Protein AF-A0A7S3C393-F1 (afdb_monomer_lite)

Secondary structure (DSSP, 8-state):
----HHHHHHHHHHHHHHHHHHHHHTTS-HHHHHHHHHHHHHHHHHT-HHHHHHHHHHSPPPS-S----HHHHHHHHH-HHHHHHHHHHHHHHHHHHHHHHT-GGGGGGHHHHHHHHHHHHHHHHHHHS-HHHHHHHHS-THHHHS----TTS--

Radius of gyration: 22.16 Å; chains: 1; bounding box: 43×41×66 Å

Foldseek 3Di:
DDDPPPVVVVVVVVVVVCVVVVVVCVVDDVVVVVVVVVVVVVVVLVPDPLNLLVVPLVDPDDPDPPPPDLNVVLCVPVNNVVSCVVSVVVVVLVVVLVVLVVDPVSVVCNVVSVVVVVVCCVPVVVVSDPPVSVVSSPDDPVVVPPDCPDPVVVD

Sequence (155 aa):
VIETRLSGFLVHAAVLGTLSFVSRLRAVPIAVVHGVFLYLGQKVMSGNQFLQRLRALAVPLPTNLDTETESERSILVLGRKPVAMFTGLQLACLCTLWALKLQPALGMIFPAAIGILMFIRAQLLPRLFSRRELSVIDTPIWSIRAPTVSKRDIV

Organism: NCBI:txid156174

pLDDT: mean 75.33, std 15.08, range [45.41, 96.0]

InterPro domains:
  IPR003020 Bicarbonate transporter, eukaryotic [PTHR11453] (1-140)
  IPR011531 Bicarbonate transporter-like, transmembrane domain [PF00955] (1-139)

Structure (mmCIF, N/CA/C/O backbone):
data_AF-A0A7S3C393-F1
#
_entry.id   AF-A0A7S3C393-F1
#
loop_
_atom_site.group_PDB
_atom_site.id
_atom_site.type_symbol
_atom_site.label_atom_id
_atom_site.label_alt_id
_atom_site.label_comp_id
_atom_site.label_asym_id
_atom_site.label_entity_id
_atom_site.label_seq_id
_atom_site.pdbx_PDB_ins_code
_atom_site.Cartn_x
_atom_site.Cartn_y
_atom_site.Cartn_z
_atom_site.occupancy
_atom_site.B_iso_or_equiv
_atom_site.auth_seq_id
_atom_site.auth_comp_id
_atom_site.auth_asym_id
_atom_site.auth_atom_id
_atom_site.pdbx_PDB_model_num
ATOM 1 N N . VAL A 1 1 ? 18.159 -0.582 10.800 1.00 67.75 1 VAL A N 1
ATOM 2 C CA . VAL A 1 1 ? 18.242 0.196 9.543 1.00 67.75 1 VAL A CA 1
ATOM 3 C C . VAL A 1 1 ? 19.679 0.643 9.400 1.00 67.75 1 VAL A C 1
ATOM 5 O O . VAL A 1 1 ? 20.188 1.241 10.335 1.00 67.75 1 VAL A O 1
ATOM 8 N N . ILE A 1 2 ? 20.343 0.269 8.310 1.00 82.31 2 ILE A N 1
ATOM 9 C CA . ILE A 1 2 ? 21.677 0.784 7.979 1.00 82.31 2 ILE A CA 1
ATOM 10 C C . ILE A 1 2 ? 21.502 2.102 7.217 1.00 82.31 2 ILE A C 1
ATOM 12 O O . ILE A 1 2 ? 20.602 2.206 6.385 1.00 82.31 2 ILE A O 1
ATOM 16 N N . GLU A 1 3 ? 22.303 3.126 7.506 1.00 81.56 3 GLU A N 1
ATOM 17 C CA . GLU A 1 3 ? 22.249 4.380 6.748 1.00 81.56 3 GLU A CA 1
ATOM 18 C C . GLU A 1 3 ? 22.870 4.178 5.360 1.00 81.56 3 GLU A C 1
ATOM 20 O O . GLU A 1 3 ? 24.078 4.021 5.208 1.00 81.56 3 GLU A O 1
ATOM 25 N N . THR A 1 4 ? 22.042 4.186 4.316 1.00 82.88 4 THR A N 1
ATOM 26 C CA . THR A 1 4 ? 22.466 3.872 2.944 1.00 82.88 4 THR A CA 1
ATOM 27 C C . THR A 1 4 ? 22.530 5.114 2.059 1.00 82.88 4 THR A C 1
ATOM 29 O O . THR A 1 4 ? 21.852 5.191 1.034 1.00 82.88 4 THR A O 1
ATOM 32 N N . ARG A 1 5 ? 23.363 6.096 2.431 1.00 87.31 5 ARG A N 1
ATOM 33 C CA . ARG A 1 5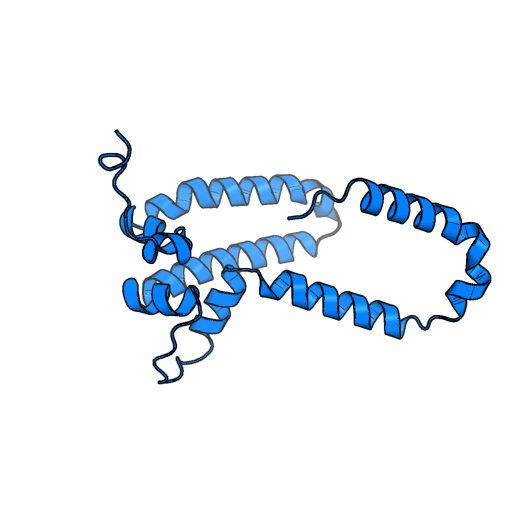 ? 23.552 7.336 1.644 1.00 87.31 5 ARG A CA 1
ATOM 34 C C . ARG A 1 5 ? 24.113 7.056 0.245 1.00 87.31 5 ARG A C 1
ATOM 36 O O . ARG A 1 5 ? 23.661 7.637 -0.736 1.00 87.31 5 ARG A O 1
ATOM 43 N N . LEU A 1 6 ? 25.050 6.112 0.152 1.00 91.12 6 LEU A N 1
ATOM 44 C CA . LEU A 1 6 ? 25.696 5.741 -1.109 1.00 91.12 6 LEU A CA 1
ATOM 45 C C . LEU A 1 6 ? 24.768 4.952 -2.047 1.00 91.12 6 LEU A C 1
ATOM 47 O O . LEU A 1 6 ? 24.840 5.118 -3.260 1.00 91.12 6 LEU A O 1
ATOM 51 N N . SER A 1 7 ? 23.871 4.128 -1.499 1.00 91.56 7 SER A N 1
ATOM 52 C CA . SER A 1 7 ? 22.964 3.291 -2.299 1.00 91.56 7 SER A CA 1
ATOM 53 C C . SER A 1 7 ? 22.043 4.138 -3.182 1.00 91.56 7 SER A C 1
ATOM 55 O O . SER A 1 7 ? 21.960 3.901 -4.385 1.00 91.56 7 SER A O 1
ATOM 57 N N . GLY A 1 8 ? 21.434 5.192 -2.622 1.00 90.25 8 GLY A N 1
ATOM 58 C CA . GLY A 1 8 ? 20.588 6.109 -3.392 1.00 90.25 8 GLY A CA 1
ATOM 59 C C . GLY A 1 8 ? 21.352 6.814 -4.517 1.00 90.25 8 GLY A C 1
ATOM 60 O O . GLY A 1 8 ? 20.878 6.856 -5.651 1.00 90.25 8 GLY A O 1
ATOM 61 N N . PHE A 1 9 ? 22.568 7.298 -4.234 1.00 93.50 9 PHE A N 1
ATOM 62 C CA . PHE A 1 9 ? 23.421 7.934 -5.244 1.00 93.50 9 PHE A CA 1
ATOM 63 C C . PHE A 1 9 ? 23.763 6.977 -6.396 1.00 93.50 9 PHE A C 1
ATOM 65 O O . PHE A 1 9 ? 23.611 7.338 -7.562 1.00 93.50 9 PHE A O 1
ATOM 72 N N . LEU A 1 10 ? 24.161 5.740 -6.081 1.00 94.19 10 LEU A N 1
ATOM 73 C CA . LEU A 1 10 ? 24.500 4.729 -7.085 1.00 94.19 10 LEU A CA 1
ATOM 74 C C . LEU A 1 10 ? 23.298 4.330 -7.947 1.00 94.19 10 LEU A C 1
ATOM 76 O O . LEU A 1 10 ? 23.457 4.159 -9.152 1.00 94.19 10 LEU A O 1
ATOM 80 N N . VAL A 1 11 ? 22.098 4.225 -7.366 1.00 94.12 11 VAL A N 1
ATOM 81 C CA . VAL A 1 11 ? 20.872 3.941 -8.130 1.00 94.12 11 VAL A CA 1
ATOM 82 C C . VAL A 1 11 ? 20.594 5.060 -9.134 1.00 94.12 11 VAL A C 1
ATOM 84 O O . VAL A 1 11 ? 20.379 4.775 -10.310 1.00 94.12 11 VAL A O 1
ATOM 87 N N . HIS A 1 12 ? 20.653 6.327 -8.717 1.00 93.81 12 HIS A N 1
ATOM 88 C CA . HIS A 1 12 ? 20.437 7.452 -9.632 1.00 93.81 12 HIS A CA 1
ATOM 89 C C . HIS A 1 12 ? 21.516 7.542 -10.722 1.00 93.81 12 HIS A C 1
ATOM 91 O O . HIS A 1 12 ? 21.187 7.763 -11.888 1.00 93.81 12 HIS A O 1
ATOM 97 N N . ALA A 1 13 ? 22.783 7.300 -10.378 1.00 93.75 13 ALA A N 1
ATOM 98 C CA . ALA A 1 13 ? 23.870 7.237 -11.352 1.00 93.75 13 ALA A CA 1
ATOM 99 C C . ALA A 1 13 ? 23.679 6.089 -12.363 1.00 93.75 13 ALA A C 1
ATOM 101 O O . ALA A 1 13 ? 23.868 6.286 -13.562 1.00 93.75 13 ALA A O 1
ATOM 102 N N . ALA A 1 14 ? 23.243 4.908 -11.911 1.00 92.00 14 ALA A N 1
ATOM 103 C CA . ALA A 1 14 ? 22.946 3.770 -12.782 1.00 92.00 14 ALA A CA 1
ATOM 104 C C . ALA A 1 14 ? 21.745 4.040 -13.708 1.00 92.00 14 ALA A C 1
ATOM 106 O O . ALA A 1 14 ? 21.780 3.677 -14.886 1.00 92.00 14 ALA A O 1
ATOM 107 N N . VAL A 1 15 ? 20.711 4.733 -13.216 1.00 93.69 15 VAL A N 1
ATOM 108 C CA . VAL A 1 15 ? 19.578 5.183 -14.042 1.00 93.69 15 VAL A CA 1
ATOM 109 C C . VAL A 1 15 ? 20.056 6.131 -15.149 1.00 93.69 15 VAL A C 1
ATOM 111 O O . VAL A 1 15 ? 19.696 5.927 -16.305 1.00 93.69 15 VAL A O 1
ATOM 114 N N . LEU A 1 16 ? 20.934 7.098 -14.850 1.00 92.56 16 LEU A N 1
ATOM 115 C CA . LEU A 1 16 ? 21.537 7.969 -15.874 1.00 92.56 16 LEU A CA 1
ATOM 116 C C . LEU A 1 16 ? 22.396 7.179 -16.876 1.00 92.56 16 LEU A C 1
ATOM 118 O O . LEU A 1 16 ? 22.293 7.380 -18.086 1.00 92.56 16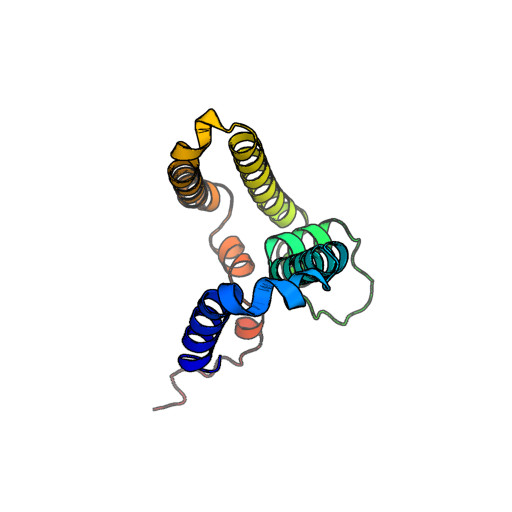 LEU A O 1
ATOM 122 N N . GLY A 1 17 ? 23.197 6.228 -16.388 1.00 91.12 17 GLY A N 1
ATOM 123 C CA . GLY A 1 17 ? 24.035 5.356 -17.216 1.00 91.12 17 GLY A CA 1
ATOM 124 C C . GLY A 1 17 ? 23.256 4.386 -18.114 1.00 91.12 17 GLY A C 1
ATOM 125 O O . GLY A 1 17 ? 23.826 3.819 -19.049 1.00 91.12 17 GLY A O 1
ATOM 126 N N . THR A 1 18 ? 21.951 4.214 -17.881 1.00 92.25 18 THR A N 1
ATOM 127 C CA . THR A 1 18 ? 21.096 3.299 -18.654 1.00 92.25 18 THR A CA 1
ATOM 128 C C . THR A 1 18 ? 20.999 3.703 -20.130 1.00 92.25 18 THR A C 1
ATOM 130 O O . THR A 1 18 ? 20.905 2.829 -20.994 1.00 92.25 18 THR A O 1
ATOM 133 N N . LEU A 1 19 ? 21.115 5.001 -20.442 1.00 89.00 19 LEU A N 1
ATOM 134 C CA . LEU A 1 19 ? 21.098 5.520 -21.816 1.00 89.00 19 LEU A CA 1
ATOM 135 C C . LEU A 1 19 ? 22.205 4.901 -22.687 1.00 89.00 19 LEU A C 1
ATOM 137 O O . LEU A 1 19 ? 21.949 4.507 -23.822 1.00 89.00 19 LEU A O 1
ATOM 141 N N . SER A 1 20 ? 23.409 4.728 -22.135 1.00 90.00 20 SER A N 1
ATOM 142 C CA . SER A 1 20 ? 24.554 4.139 -22.845 1.00 90.00 20 SER A CA 1
ATOM 143 C C . SER A 1 20 ? 24.484 2.609 -22.953 1.00 90.00 20 SER A C 1
ATOM 145 O O . SER A 1 20 ? 25.172 2.011 -23.776 1.00 90.00 20 SER A O 1
ATOM 147 N N . PHE A 1 21 ? 23.667 1.954 -22.122 1.00 89.25 21 PHE A N 1
ATOM 148 C CA . PHE A 1 21 ? 23.577 0.491 -22.012 1.00 89.25 21 PHE A CA 1
ATOM 149 C C . PHE A 1 21 ? 22.284 -0.102 -22.599 1.00 89.25 21 PHE A C 1
ATOM 151 O O . PHE A 1 21 ? 22.081 -1.319 -22.541 1.00 89.25 21 PHE A O 1
ATOM 158 N N . VAL A 1 22 ? 21.427 0.728 -23.204 1.00 87.31 22 VAL A N 1
ATOM 159 C CA . VAL A 1 22 ? 20.087 0.357 -23.693 1.00 87.31 22 VAL A CA 1
ATOM 160 C C . VAL A 1 22 ? 20.080 -0.882 -24.603 1.00 87.31 22 VAL A C 1
ATOM 162 O O . VAL A 1 22 ? 19.222 -1.752 -24.450 1.00 87.31 22 VAL A O 1
ATOM 165 N N . SER A 1 23 ? 21.078 -1.032 -25.483 1.00 84.88 23 SER A N 1
ATOM 166 C CA . SER A 1 23 ? 21.193 -2.175 -26.403 1.00 84.88 23 SER A CA 1
ATOM 167 C C . SER A 1 23 ? 21.354 -3.513 -25.680 1.00 84.88 23 SER A C 1
ATOM 169 O O . SER A 1 23 ? 20.862 -4.531 -26.157 1.00 84.88 23 SER A O 1
ATOM 171 N N . ARG A 1 24 ? 22.010 -3.516 -24.512 1.00 86.25 24 ARG A N 1
ATOM 172 C CA . ARG A 1 24 ? 22.173 -4.713 -23.673 1.00 86.25 24 ARG A CA 1
ATOM 173 C C . ARG A 1 24 ? 20.953 -4.942 -22.784 1.00 86.25 24 ARG A C 1
ATOM 175 O O . ARG A 1 24 ? 20.552 -6.085 -22.602 1.00 86.25 24 ARG A O 1
ATOM 182 N N . LEU A 1 25 ? 20.322 -3.878 -22.279 1.00 85.88 25 LEU A N 1
ATOM 183 C CA . LEU A 1 25 ? 19.108 -3.997 -21.461 1.00 85.88 25 LEU A CA 1
ATOM 184 C C . LEU A 1 25 ? 17.925 -4.586 -22.235 1.00 85.88 25 LEU A C 1
ATOM 186 O O . LEU A 1 25 ? 17.105 -5.281 -21.644 1.00 85.88 25 LEU A O 1
ATOM 190 N N . ARG A 1 26 ? 17.851 -4.369 -23.554 1.00 85.19 26 ARG A N 1
ATOM 191 C CA . ARG A 1 26 ? 16.793 -4.945 -24.400 1.00 85.19 26 ARG A CA 1
ATOM 192 C C . ARG A 1 26 ? 16.806 -6.479 -24.435 1.00 85.19 26 ARG A C 1
ATOM 194 O O . ARG A 1 26 ? 15.785 -7.076 -24.761 1.00 85.19 26 ARG A O 1
ATOM 201 N N . ALA A 1 27 ? 17.926 -7.116 -24.085 1.00 90.25 27 ALA A N 1
ATOM 202 C CA . ALA A 1 27 ? 18.004 -8.570 -23.960 1.00 90.25 27 ALA A CA 1
ATOM 203 C C . ALA A 1 27 ? 17.187 -9.110 -22.771 1.00 90.25 27 ALA A C 1
ATOM 205 O O . ALA A 1 27 ? 16.882 -10.300 -22.740 1.00 90.25 27 ALA A O 1
ATOM 206 N N . VAL A 1 28 ? 16.825 -8.261 -21.800 1.00 89.44 28 VAL A N 1
ATOM 207 C CA . VAL A 1 28 ? 16.015 -8.659 -20.644 1.00 89.44 28 VAL A CA 1
ATOM 208 C C . VAL A 1 28 ? 14.538 -8.736 -21.053 1.00 89.44 28 VAL A C 1
ATOM 210 O O . VAL A 1 28 ? 13.952 -7.715 -21.421 1.00 89.44 28 VAL A O 1
ATOM 213 N N . PRO A 1 29 ? 13.890 -9.913 -20.964 1.00 93.06 29 PRO A N 1
ATOM 214 C CA . PRO A 1 29 ? 12.477 -10.048 -21.293 1.00 93.06 29 PRO A CA 1
ATOM 215 C C . PRO A 1 29 ? 11.597 -9.247 -20.329 1.00 93.06 29 PRO A C 1
ATOM 217 O O . PRO A 1 29 ? 11.782 -9.303 -19.111 1.00 93.06 29 PRO A O 1
ATOM 220 N N . ILE A 1 30 ? 10.561 -8.587 -20.854 1.00 93.38 30 ILE A N 1
ATOM 221 C CA . ILE A 1 30 ? 9.603 -7.816 -20.039 1.00 93.38 30 ILE A CA 1
ATOM 222 C C . ILE A 1 30 ? 8.915 -8.672 -18.959 1.00 93.38 30 ILE A C 1
ATOM 224 O O . ILE A 1 30 ? 8.578 -8.178 -17.884 1.00 93.38 30 ILE A O 1
ATOM 228 N N . ALA A 1 31 ? 8.780 -9.980 -19.204 1.00 94.81 31 ALA A N 1
ATOM 229 C CA . ALA A 1 31 ? 8.240 -10.943 -18.247 1.00 94.81 31 ALA A CA 1
ATOM 230 C C . ALA A 1 31 ? 9.017 -10.962 -16.916 1.00 94.81 31 ALA A C 1
ATOM 232 O O . ALA A 1 31 ? 8.410 -11.076 -15.853 1.00 94.81 31 ALA A O 1
ATOM 233 N N . VAL A 1 32 ? 10.344 -10.786 -16.955 1.00 95.12 32 VAL A N 1
ATOM 234 C CA . VAL A 1 32 ? 11.188 -10.758 -15.750 1.00 95.12 32 VAL A CA 1
ATOM 235 C C . VAL A 1 32 ? 10.882 -9.521 -14.907 1.00 95.12 32 VAL A C 1
ATOM 237 O O . VAL A 1 32 ? 10.756 -9.623 -13.689 1.00 95.12 32 VAL A O 1
ATOM 240 N N . VAL A 1 33 ? 10.689 -8.363 -15.544 1.00 93.69 33 VAL A N 1
ATOM 241 C CA . VAL A 1 33 ? 10.360 -7.104 -14.855 1.00 93.69 33 VAL A CA 1
ATOM 242 C C . VAL A 1 33 ? 9.014 -7.213 -14.141 1.00 93.69 33 VAL A C 1
ATOM 244 O O . VAL A 1 33 ? 8.911 -6.834 -12.976 1.00 93.69 33 VAL A O 1
ATOM 247 N N . HIS A 1 34 ? 8.001 -7.792 -14.792 1.00 95.56 34 HIS A N 1
ATOM 248 C CA . HIS A 1 34 ? 6.716 -8.062 -14.143 1.00 95.56 34 HIS A CA 1
ATOM 249 C C . HIS A 1 34 ? 6.854 -9.038 -12.965 1.00 95.56 34 HIS A C 1
ATOM 251 O O . HIS A 1 34 ? 6.232 -8.819 -11.927 1.00 95.56 34 HIS A O 1
ATOM 257 N N . GLY A 1 35 ? 7.700 -10.068 -13.083 1.00 96.00 35 GLY A N 1
ATOM 258 C CA . GLY A 1 35 ? 7.996 -10.995 -11.987 1.00 96.00 35 GLY A CA 1
ATOM 259 C C . GLY A 1 35 ? 8.637 -10.304 -10.778 1.00 96.00 35 GLY A C 1
ATOM 260 O O . GLY A 1 35 ? 8.187 -10.485 -9.646 1.00 96.00 35 GLY A O 1
ATOM 261 N N . VAL A 1 36 ? 9.635 -9.445 -11.010 1.00 95.75 36 VAL A N 1
ATOM 262 C CA . VAL A 1 36 ? 10.264 -8.637 -9.951 1.00 95.75 36 VAL A CA 1
ATOM 263 C C . VAL A 1 36 ? 9.257 -7.666 -9.333 1.00 95.75 36 VAL A C 1
ATOM 265 O O . VAL A 1 36 ? 9.189 -7.555 -8.110 1.00 95.75 36 VAL A O 1
ATOM 268 N N . PHE A 1 37 ? 8.435 -7.000 -10.147 1.00 95.44 37 PHE A N 1
ATOM 269 C CA . PHE A 1 37 ? 7.397 -6.091 -9.659 1.00 95.44 37 PHE A CA 1
ATOM 270 C C . PHE A 1 37 ? 6.369 -6.814 -8.779 1.00 95.44 37 PHE A C 1
ATOM 272 O O . PHE A 1 37 ? 6.003 -6.307 -7.720 1.00 95.44 37 PHE A O 1
ATOM 279 N N . LEU A 1 38 ? 5.957 -8.027 -9.161 1.00 95.12 38 LEU A N 1
ATOM 280 C CA . LEU A 1 38 ? 5.059 -8.859 -8.361 1.00 95.12 38 LEU A CA 1
ATOM 281 C C . LEU A 1 38 ? 5.695 -9.259 -7.021 1.00 95.12 38 LEU A C 1
ATOM 283 O O . LEU A 1 38 ? 5.046 -9.142 -5.980 1.00 95.12 38 LEU A O 1
ATOM 287 N N . TYR A 1 39 ? 6.969 -9.668 -7.022 1.00 94.81 39 TYR A N 1
ATOM 288 C CA . TYR A 1 39 ? 7.707 -9.993 -5.796 1.00 94.81 39 TYR A CA 1
ATOM 289 C C . TYR A 1 39 ? 7.824 -8.784 -4.856 1.00 94.81 39 TYR A C 1
ATOM 291 O O . TYR A 1 39 ? 7.565 -8.897 -3.654 1.00 94.81 39 TYR A O 1
ATOM 299 N N . LEU A 1 40 ? 8.157 -7.607 -5.398 1.00 94.12 40 LEU A N 1
ATOM 300 C CA . LEU A 1 40 ? 8.188 -6.355 -4.639 1.00 94.12 40 LEU A CA 1
ATOM 301 C C . LEU A 1 40 ? 6.801 -6.012 -4.080 1.00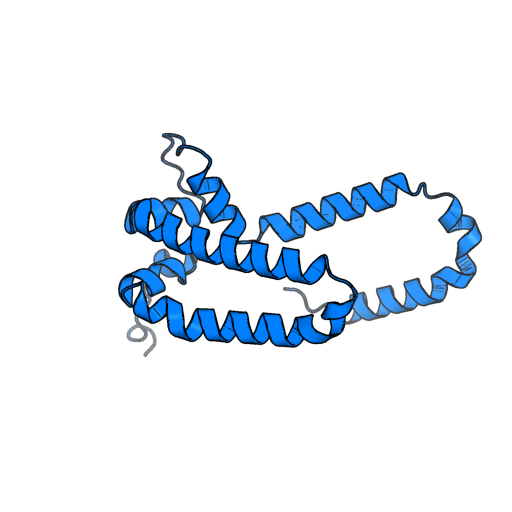 94.12 40 LEU A C 1
ATOM 303 O O . LEU A 1 40 ? 6.687 -5.667 -2.904 1.00 94.12 40 LEU A O 1
ATOM 307 N N . GLY A 1 41 ? 5.743 -6.182 -4.877 1.00 92.88 41 GLY A N 1
ATOM 308 C CA . GLY A 1 41 ? 4.360 -6.007 -4.437 1.00 92.88 41 GLY A CA 1
ATOM 309 C C . GLY A 1 41 ? 4.006 -6.912 -3.255 1.00 92.88 41 GLY A C 1
ATOM 310 O O . GLY A 1 41 ? 3.504 -6.434 -2.237 1.00 92.88 41 GLY A O 1
ATOM 311 N N . GLN A 1 42 ? 4.344 -8.202 -3.330 1.00 91.50 42 GLN A N 1
ATOM 312 C CA . GLN A 1 42 ? 4.133 -9.145 -2.231 1.00 91.50 42 GLN A CA 1
ATOM 313 C C . GLN A 1 42 ? 4.908 -8.741 -0.967 1.00 91.50 42 GLN A C 1
ATOM 315 O O . GLN A 1 42 ? 4.355 -8.795 0.135 1.00 91.50 42 GLN A O 1
ATOM 320 N N . LYS A 1 43 ? 6.167 -8.303 -1.104 1.00 89.62 43 LYS A N 1
ATOM 321 C CA . LYS A 1 43 ? 6.986 -7.834 0.026 1.00 89.62 43 LYS A CA 1
ATOM 322 C C . LYS A 1 43 ? 6.381 -6.609 0.708 1.00 89.62 43 LYS A C 1
ATOM 324 O O . LYS A 1 43 ? 6.283 -6.598 1.933 1.00 89.62 43 LYS A O 1
ATOM 329 N N . VAL A 1 44 ? 5.918 -5.629 -0.067 1.00 89.06 44 VAL A N 1
ATOM 330 C CA . VAL A 1 44 ? 5.229 -4.438 0.457 1.00 89.06 44 VAL A CA 1
ATOM 331 C C . VAL A 1 44 ? 3.928 -4.824 1.170 1.00 89.06 44 VAL A C 1
ATOM 333 O O . VAL A 1 44 ? 3.620 -4.288 2.233 1.00 89.06 44 VAL A O 1
ATOM 336 N N . MET A 1 45 ? 3.180 -5.797 0.641 1.00 87.06 45 MET A N 1
ATOM 337 C CA . MET A 1 45 ? 1.934 -6.267 1.255 1.00 87.06 45 MET A CA 1
ATOM 338 C C . MET A 1 45 ? 2.141 -7.083 2.540 1.00 87.06 45 MET A C 1
ATOM 340 O O . MET A 1 45 ? 1.283 -7.048 3.421 1.00 87.06 45 MET A O 1
ATOM 344 N N . SER A 1 46 ? 3.250 -7.816 2.674 1.00 80.94 46 SER A N 1
ATOM 345 C CA . SER A 1 46 ? 3.503 -8.698 3.825 1.00 80.94 46 SER A CA 1
ATOM 346 C C . SER A 1 46 ? 3.636 -7.948 5.158 1.00 80.94 46 SER A C 1
ATOM 348 O O . SER A 1 46 ? 3.264 -8.487 6.200 1.00 80.94 46 SER A O 1
ATOM 350 N N . GLY A 1 47 ? 4.140 -6.712 5.138 1.00 78.50 47 GLY A N 1
ATOM 351 C CA . GLY A 1 47 ? 4.298 -5.877 6.336 1.00 78.50 47 GLY A CA 1
ATOM 352 C C . GLY A 1 47 ? 3.043 -5.098 6.745 1.00 78.50 47 GLY A C 1
ATOM 353 O O . GLY A 1 47 ? 3.080 -4.347 7.715 1.00 78.50 47 GLY A O 1
ATOM 354 N N . ASN A 1 48 ? 1.935 -5.228 6.010 1.00 84.31 48 ASN A N 1
ATOM 355 C CA . ASN A 1 48 ? 0.748 -4.416 6.245 1.00 84.31 48 ASN A CA 1
ATOM 356 C C . ASN A 1 48 ? -0.173 -5.041 7.309 1.00 84.31 48 ASN A C 1
ATOM 358 O O . ASN A 1 48 ? -0.825 -6.059 7.067 1.00 84.31 48 ASN A O 1
ATOM 362 N N . GLN A 1 49 ? -0.290 -4.372 8.459 1.00 78.75 49 GLN A N 1
ATOM 363 C CA . GLN A 1 49 ? -1.139 -4.786 9.581 1.00 78.75 49 GLN A CA 1
ATOM 364 C C . GLN A 1 49 ? -2.623 -4.959 9.201 1.00 78.75 49 GLN A C 1
ATOM 366 O O . GLN A 1 49 ? -3.283 -5.858 9.717 1.00 78.75 49 GLN A O 1
ATOM 371 N N . PHE A 1 50 ? -3.162 -4.157 8.271 1.00 82.50 50 PHE A N 1
ATOM 372 C CA . PHE A 1 50 ? -4.546 -4.314 7.796 1.00 82.50 50 PHE A CA 1
ATOM 373 C C . PHE A 1 50 ? -4.752 -5.657 7.085 1.00 82.50 50 PHE A C 1
ATOM 375 O O . PHE A 1 50 ? -5.708 -6.372 7.376 1.00 82.50 50 PHE A O 1
ATOM 382 N N . LEU A 1 51 ? -3.833 -6.026 6.188 1.00 82.25 51 LEU A N 1
ATOM 383 C CA . LEU A 1 51 ? -3.888 -7.293 5.451 1.00 82.25 51 LEU A CA 1
ATOM 384 C C . LEU A 1 51 ? -3.694 -8.495 6.377 1.00 82.25 51 LEU A C 1
ATOM 386 O O . LEU A 1 51 ? -4.345 -9.520 6.190 1.00 82.25 51 LEU A O 1
ATOM 390 N N . GLN A 1 52 ? -2.831 -8.366 7.384 1.00 79.38 52 GLN A N 1
ATOM 391 C CA . GLN A 1 52 ? -2.657 -9.392 8.412 1.00 79.38 52 GLN A CA 1
ATOM 392 C C . GLN A 1 52 ? -3.959 -9.617 9.199 1.00 79.38 52 GLN A C 1
ATOM 394 O O . GLN A 1 52 ? -4.387 -10.761 9.339 1.00 79.38 52 GLN A O 1
ATOM 399 N N . ARG A 1 53 ? -4.650 -8.542 9.611 1.00 78.62 53 ARG A N 1
ATOM 400 C CA . ARG A 1 53 ? -5.951 -8.626 10.305 1.00 78.62 53 ARG A CA 1
ATOM 401 C C . ARG A 1 53 ? -7.052 -9.195 9.422 1.00 78.62 53 ARG A C 1
ATOM 403 O O . ARG A 1 53 ? -7.817 -10.042 9.868 1.00 78.62 53 ARG A O 1
ATOM 410 N N . LEU A 1 54 ? -7.109 -8.770 8.161 1.00 82.06 54 LEU A N 1
ATOM 411 C CA . LEU A 1 54 ? -8.075 -9.280 7.192 1.00 82.06 54 LEU A CA 1
ATOM 412 C C . LEU A 1 54 ? -7.894 -10.787 6.959 1.00 82.06 54 LEU A C 1
ATOM 414 O O . LEU A 1 54 ? -8.875 -11.526 6.960 1.00 82.06 54 LEU A O 1
ATOM 418 N N . ARG A 1 55 ? -6.648 -11.258 6.816 1.00 76.06 55 ARG A N 1
ATOM 419 C CA . ARG A 1 55 ? -6.339 -12.692 6.691 1.00 76.06 55 ARG A CA 1
ATOM 420 C C . ARG A 1 55 ? -6.695 -13.468 7.956 1.00 76.06 55 ARG A C 1
ATOM 422 O O . ARG A 1 55 ? -7.300 -14.525 7.838 1.00 76.06 55 ARG A O 1
ATOM 429 N N . ALA A 1 56 ? -6.389 -12.932 9.136 1.00 72.50 56 ALA A N 1
ATOM 430 C CA . ALA A 1 56 ? -6.731 -13.559 10.414 1.00 72.50 56 ALA A CA 1
ATOM 431 C C . ALA A 1 56 ? -8.251 -13.641 10.666 1.00 72.50 56 ALA A C 1
ATOM 433 O O . ALA A 1 56 ? -8.712 -14.526 11.377 1.00 72.50 56 ALA A O 1
ATOM 434 N N . LEU A 1 57 ? -9.046 -12.734 10.084 1.00 72.75 57 LEU A N 1
ATOM 435 C CA . LEU A 1 57 ? -10.511 -12.825 10.098 1.00 72.75 57 LEU A CA 1
ATOM 436 C C . LEU A 1 57 ? -11.055 -13.823 9.063 1.00 72.75 57 LEU A C 1
ATOM 438 O O . LEU A 1 57 ? -12.092 -14.438 9.308 1.00 72.75 57 LEU A O 1
ATOM 442 N N . ALA A 1 58 ? -10.393 -13.951 7.908 1.00 73.69 58 ALA A N 1
ATOM 443 C CA . ALA A 1 58 ? -10.824 -14.807 6.802 1.00 73.69 58 ALA A CA 1
ATOM 444 C C . ALA A 1 58 ? -10.447 -16.287 6.990 1.00 73.69 58 ALA A C 1
ATOM 446 O O . ALA A 1 58 ? -11.182 -17.167 6.547 1.00 73.69 58 ALA A O 1
ATOM 447 N N . VAL A 1 59 ? -9.315 -16.567 7.639 1.00 69.81 59 VAL A N 1
ATOM 448 C CA . VAL A 1 59 ? -8.861 -17.924 7.959 1.00 69.81 59 VAL A CA 1
ATOM 449 C C . VAL A 1 59 ? -9.333 -18.281 9.377 1.00 69.81 59 VAL A C 1
ATOM 451 O O . VAL A 1 59 ? -9.026 -17.541 10.311 1.00 69.81 59 VAL A O 1
ATOM 454 N N . PRO A 1 60 ? -10.078 -19.385 9.585 1.00 57.66 60 PRO A N 1
ATOM 455 C CA . PRO A 1 60 ? -10.390 -19.864 10.930 1.00 57.66 60 PRO A CA 1
ATOM 456 C C . PRO A 1 60 ? -9.089 -20.210 11.665 1.00 57.66 60 PRO A C 1
ATOM 458 O O . PRO A 1 60 ? -8.258 -20.918 11.097 1.00 57.66 60 PRO A O 1
ATOM 461 N N . LEU A 1 61 ? -8.912 -19.708 12.897 1.00 57.56 61 LEU A N 1
ATOM 462 C CA . LEU A 1 61 ? -7.689 -19.910 13.684 1.00 57.56 61 LEU A CA 1
ATOM 463 C C . LEU A 1 61 ? -7.277 -21.395 13.680 1.00 57.56 61 LEU A C 1
ATOM 465 O O . LEU A 1 61 ? -8.078 -22.234 14.106 1.00 57.56 61 LEU A O 1
ATOM 469 N N . PRO A 1 62 ? -6.052 -21.743 13.248 1.00 53.06 62 PRO A N 1
ATOM 470 C CA . PRO A 1 62 ? -5.520 -23.066 13.517 1.00 53.06 62 PRO A CA 1
ATOM 471 C C . PRO A 1 62 ? -5.383 -23.253 15.037 1.00 53.06 62 PRO A C 1
ATOM 473 O O . PRO A 1 62 ? -4.941 -22.362 15.753 1.00 53.06 62 PRO A O 1
ATOM 476 N N . THR A 1 63 ? -5.759 -24.431 15.535 1.00 50.84 63 THR A N 1
ATOM 477 C CA . THR A 1 63 ? -5.793 -24.827 16.960 1.00 50.84 63 THR A CA 1
ATOM 478 C C . THR A 1 63 ? -4.419 -24.837 17.660 1.00 50.84 63 THR A C 1
ATOM 480 O O . THR A 1 63 ? -4.331 -25.188 18.833 1.00 50.84 63 THR A O 1
ATOM 483 N N . ASN A 1 64 ? -3.334 -24.456 16.982 1.00 46.00 64 ASN A N 1
ATOM 484 C CA . ASN A 1 64 ? -1.981 -24.583 17.515 1.00 46.00 64 ASN A CA 1
ATOM 485 C C . ASN A 1 64 ? -1.556 -23.327 18.289 1.00 46.00 64 ASN A C 1
ATOM 487 O O . ASN A 1 64 ? -1.649 -22.204 17.800 1.00 46.00 64 ASN A O 1
ATOM 491 N N . LEU A 1 65 ? -1.089 -23.558 19.516 1.00 46.75 65 LEU A N 1
ATOM 492 C CA . LEU A 1 65 ? -0.775 -22.588 20.570 1.00 46.75 65 LEU A CA 1
ATOM 493 C C . LEU A 1 65 ? 0.489 -21.736 20.325 1.00 46.75 65 LEU A C 1
ATOM 495 O O . LEU A 1 65 ? 0.992 -21.113 21.257 1.00 46.75 65 LEU A O 1
ATOM 499 N N . ASP A 1 66 ? 0.977 -21.651 19.091 1.00 45.41 66 ASP A N 1
ATOM 500 C CA . ASP A 1 66 ? 2.188 -20.901 18.754 1.00 45.41 66 ASP A CA 1
ATOM 501 C C . ASP A 1 66 ? 1.793 -19.549 18.160 1.00 45.41 66 ASP A C 1
ATOM 503 O O . ASP A 1 66 ? 1.816 -19.307 16.955 1.00 45.41 66 ASP A O 1
ATOM 507 N N . THR A 1 67 ? 1.322 -18.664 19.040 1.00 49.53 67 THR A N 1
ATOM 508 C CA . THR A 1 67 ? 0.815 -17.338 18.670 1.00 49.53 67 THR A CA 1
ATOM 509 C C . THR A 1 67 ? 1.959 -16.386 18.301 1.00 49.53 67 THR A C 1
ATOM 511 O O . THR A 1 67 ? 2.374 -15.562 19.119 1.00 49.53 67 THR A O 1
ATOM 514 N N . GLU A 1 68 ? 2.460 -16.501 17.073 1.00 50.53 68 GLU A N 1
ATOM 515 C CA . GLU A 1 68 ? 3.532 -15.665 16.504 1.00 50.53 68 GLU A CA 1
ATOM 516 C C . GLU A 1 68 ? 3.018 -14.348 15.874 1.00 50.53 68 GLU A C 1
ATOM 518 O O . GLU A 1 68 ? 3.801 -13.423 15.656 1.00 50.53 68 GLU A O 1
ATOM 523 N N . THR A 1 69 ? 1.709 -14.197 15.612 1.00 52.59 69 THR A N 1
ATOM 524 C CA . THR A 1 69 ? 1.179 -13.069 14.813 1.00 52.59 69 THR A CA 1
ATOM 525 C C . THR A 1 69 ? 0.340 -12.059 15.622 1.00 52.59 69 THR A C 1
ATOM 527 O O . THR A 1 69 ? -0.648 -12.423 16.260 1.00 52.59 69 THR A O 1
ATOM 530 N N . GLU A 1 70 ? 0.662 -10.754 15.526 1.00 53.38 70 GLU A N 1
ATOM 531 C CA . GLU A 1 70 ? -0.052 -9.604 16.154 1.00 53.38 70 GLU A CA 1
ATOM 532 C C . GLU A 1 70 ? -1.583 -9.686 16.049 1.00 53.38 70 GLU A C 1
ATOM 534 O O . GLU A 1 70 ? -2.310 -9.397 17.000 1.00 53.38 70 GLU A O 1
ATOM 539 N N . SER A 1 71 ? -2.082 -10.092 14.879 1.00 51.81 71 SER A N 1
ATOM 540 C CA . SER A 1 71 ? -3.517 -10.081 14.570 1.00 51.81 71 SER A CA 1
ATOM 541 C C . SER A 1 71 ? -4.320 -11.134 15.329 1.00 51.81 71 SER A C 1
ATOM 543 O O . SER A 1 71 ? -5.486 -10.894 15.640 1.00 51.81 71 SER A O 1
ATOM 545 N N . GLU A 1 72 ? -3.720 -12.278 15.655 1.00 52.25 72 GLU A N 1
ATOM 546 C CA . GLU A 1 72 ? -4.421 -13.386 16.315 1.00 52.25 72 GLU A CA 1
ATOM 547 C C . GLU A 1 72 ? -4.670 -13.069 17.796 1.00 52.25 72 GLU A C 1
ATOM 549 O O . GLU A 1 72 ? -5.739 -13.375 18.327 1.00 52.25 72 GLU A O 1
ATOM 554 N N . ARG A 1 73 ? -3.757 -12.326 18.444 1.00 54.62 73 ARG A N 1
ATOM 555 C CA . ARG A 1 73 ? -3.961 -11.844 19.821 1.00 54.62 73 ARG A CA 1
ATOM 556 C C . ARG A 1 73 ? -4.971 -10.710 19.923 1.00 54.62 73 ARG A C 1
ATOM 558 O O . ARG A 1 73 ? -5.757 -10.717 20.865 1.00 54.62 73 ARG A O 1
ATOM 565 N N . SER A 1 74 ? -5.014 -9.770 18.973 1.00 53.12 74 SER A N 1
ATOM 566 C CA . SER A 1 74 ? -6.053 -8.725 18.988 1.00 53.12 74 SER A CA 1
ATOM 567 C C . SER A 1 74 ? -7.464 -9.328 18.919 1.00 53.12 74 SER A C 1
ATOM 569 O O . SER A 1 74 ? -8.370 -8.846 19.595 1.00 53.12 74 SER A O 1
ATOM 571 N N . ILE A 1 75 ? -7.647 -10.411 18.152 1.00 55.41 75 ILE A N 1
ATOM 572 C CA . ILE A 1 75 ? -8.926 -11.132 18.037 1.00 55.41 75 ILE A CA 1
ATOM 573 C C . ILE A 1 75 ? -9.260 -11.908 19.322 1.00 55.41 75 ILE A C 1
ATOM 575 O O . ILE A 1 75 ? -10.426 -11.942 19.717 1.00 55.41 75 ILE A O 1
ATOM 579 N N . LEU A 1 76 ? -8.260 -12.490 19.995 1.00 55.12 76 LEU A N 1
ATOM 580 C CA . LEU A 1 76 ? -8.428 -13.192 21.275 1.00 55.12 76 LEU A CA 1
ATOM 581 C C . LEU A 1 76 ? -8.740 -12.247 22.451 1.00 55.12 76 LEU A C 1
ATOM 583 O O . LEU A 1 76 ? -9.502 -12.622 23.336 1.00 55.12 76 LEU A O 1
ATOM 587 N N . VAL A 1 77 ? -8.181 -11.030 22.462 1.00 55.38 77 VAL A N 1
ATOM 588 C CA . VAL A 1 77 ? -8.324 -10.069 23.576 1.00 55.38 77 VAL A CA 1
ATOM 589 C C . VAL A 1 77 ? -9.571 -9.182 23.448 1.00 55.38 77 VAL A C 1
ATOM 591 O O . VAL A 1 77 ? -10.215 -8.914 24.459 1.00 55.38 77 VAL A O 1
ATOM 594 N N . LEU A 1 78 ? -9.940 -8.729 22.240 1.00 56.34 78 LEU A N 1
ATO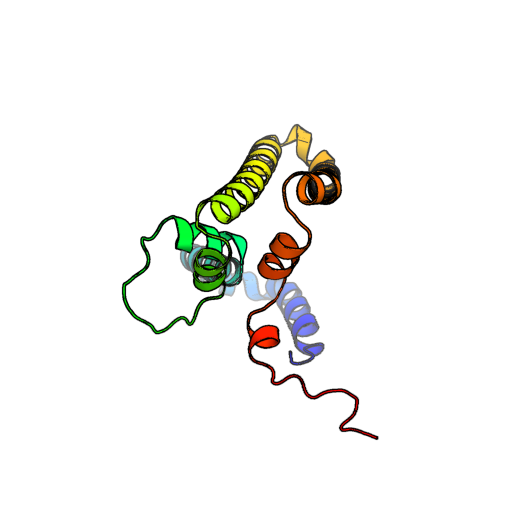M 595 C CA . LEU A 1 78 ? -11.139 -7.893 22.026 1.00 56.34 78 LEU A CA 1
ATOM 596 C C . LEU A 1 78 ? -12.371 -8.683 21.553 1.00 56.34 78 LEU A C 1
ATOM 598 O O . LEU A 1 78 ? -13.486 -8.165 21.559 1.00 56.34 78 LEU A O 1
ATOM 602 N N . GLY A 1 79 ? -12.197 -9.929 21.115 1.00 58.56 79 GLY A N 1
ATOM 603 C CA . GLY A 1 79 ? -13.239 -10.687 20.430 1.00 58.56 79 GLY A CA 1
ATOM 604 C C . GLY A 1 79 ? -13.361 -10.328 18.942 1.00 58.56 79 GLY A C 1
ATOM 605 O O . GLY A 1 79 ? -12.935 -9.278 18.460 1.00 58.56 79 GLY A O 1
ATOM 606 N N . ARG A 1 80 ? -13.977 -11.229 18.169 1.00 64.38 80 ARG A N 1
ATOM 607 C CA . ARG A 1 80 ? -14.009 -11.166 16.692 1.00 64.38 80 ARG A CA 1
ATOM 608 C C . ARG A 1 80 ? -14.830 -9.995 16.124 1.00 64.38 80 ARG A C 1
ATOM 610 O O . ARG A 1 80 ? -14.544 -9.524 15.027 1.00 64.38 80 ARG A O 1
ATOM 617 N N . LYS A 1 81 ? -15.845 -9.523 16.857 1.00 66.69 81 LYS A N 1
ATOM 618 C CA . LYS A 1 81 ? -16.801 -8.487 16.414 1.00 66.69 81 LYS A CA 1
ATOM 619 C C . LYS A 1 81 ? -16.190 -7.075 16.292 1.00 66.69 81 LYS A C 1
ATOM 621 O O . LYS A 1 81 ? -16.310 -6.500 15.210 1.00 66.69 81 LYS A O 1
ATOM 626 N N . PRO A 1 82 ? -15.519 -6.512 17.318 1.00 70.50 82 PRO A N 1
ATOM 627 C CA . PRO A 1 82 ? -14.912 -5.178 17.217 1.00 70.50 82 PRO A CA 1
ATOM 628 C C . PRO A 1 82 ? -13.797 -5.111 16.165 1.00 70.50 82 PRO A C 1
ATOM 630 O O . PRO A 1 82 ? -13.725 -4.148 15.400 1.00 70.50 82 PRO A O 1
ATOM 633 N N . VAL A 1 83 ? -12.983 -6.166 16.047 1.00 71.94 83 VAL A N 1
ATOM 634 C CA . VAL A 1 83 ? -11.929 -6.249 15.021 1.00 71.94 83 VAL A CA 1
ATOM 635 C C . VAL A 1 83 ? -12.532 -6.267 13.613 1.00 71.94 83 VAL A C 1
ATOM 637 O O . VAL A 1 83 ? -12.084 -5.513 12.751 1.00 71.94 83 VAL A O 1
ATOM 640 N N . ALA A 1 84 ? -13.594 -7.047 13.382 1.00 79.06 84 ALA A N 1
ATOM 641 C CA . ALA A 1 84 ? -14.282 -7.080 12.092 1.00 79.06 84 ALA A CA 1
ATOM 642 C C . ALA A 1 84 ? -14.905 -5.726 11.712 1.00 79.06 84 ALA A C 1
ATOM 644 O O . ALA A 1 84 ? -14.836 -5.329 10.551 1.00 79.06 84 ALA A O 1
ATOM 645 N N . MET A 1 85 ? -15.461 -4.986 12.677 1.00 79.25 85 MET A N 1
ATOM 646 C CA . MET A 1 85 ? -16.020 -3.652 12.432 1.00 79.25 85 MET A CA 1
ATOM 647 C C . MET A 1 85 ? -14.930 -2.642 12.042 1.00 79.25 85 MET A C 1
ATOM 649 O O . MET A 1 85 ? -15.095 -1.889 11.082 1.00 79.25 85 MET A O 1
ATOM 653 N N . PHE A 1 86 ? -13.787 -2.665 12.734 1.00 79.25 86 PHE A N 1
ATOM 654 C CA . PHE A 1 86 ? -12.647 -1.806 12.413 1.00 79.25 86 PHE A CA 1
ATOM 655 C C . PHE A 1 86 ? -12.055 -2.123 11.033 1.00 79.25 86 PHE A C 1
ATOM 657 O O . PHE A 1 86 ? -11.867 -1.226 10.208 1.00 79.25 86 PHE A O 1
ATOM 664 N N . THR A 1 87 ? -11.805 -3.402 10.746 1.00 82.75 87 THR A N 1
ATOM 665 C CA . THR A 1 87 ? -11.290 -3.842 9.443 1.00 82.75 87 THR A CA 1
ATOM 666 C C . THR A 1 87 ? -12.302 -3.579 8.321 1.00 82.75 87 THR A C 1
ATOM 668 O O . THR A 1 87 ? -11.901 -3.196 7.226 1.00 82.75 87 THR A O 1
ATOM 671 N N . GLY A 1 88 ? -13.608 -3.684 8.590 1.00 84.44 88 GLY A N 1
ATOM 672 C CA . GLY A 1 88 ? -14.671 -3.322 7.649 1.00 84.44 88 GLY A CA 1
ATOM 673 C C . GLY A 1 88 ? -14.674 -1.833 7.295 1.00 84.44 88 GLY A C 1
ATOM 674 O O . GLY A 1 88 ? -14.756 -1.483 6.119 1.00 84.44 88 GLY A O 1
ATOM 675 N N . LEU A 1 89 ? -14.489 -0.952 8.283 1.00 84.69 89 LEU A N 1
ATOM 676 C CA . LEU A 1 89 ? -14.337 0.485 8.041 1.00 84.69 89 LEU A CA 1
ATOM 677 C C . LEU A 1 89 ? -13.087 0.789 7.198 1.00 84.69 89 LEU A C 1
ATOM 679 O O . LEU A 1 89 ? -13.153 1.569 6.249 1.00 84.69 89 LEU A O 1
ATOM 683 N N . GLN A 1 90 ? -11.952 0.155 7.509 1.00 86.06 90 GLN A N 1
ATOM 684 C CA . GLN A 1 90 ? -10.720 0.302 6.725 1.00 86.06 90 GLN A CA 1
ATOM 685 C C . GLN A 1 90 ? -10.900 -0.175 5.276 1.00 86.06 90 GLN A C 1
ATOM 687 O O . GLN A 1 90 ? -10.430 0.489 4.351 1.00 86.06 90 GLN A O 1
ATOM 692 N N . LEU A 1 91 ? -11.616 -1.284 5.073 1.00 88.94 91 LEU A N 1
ATOM 693 C CA . LEU A 1 91 ? -11.934 -1.808 3.748 1.00 88.94 91 LEU A CA 1
ATOM 694 C C . LEU A 1 91 ? -12.857 -0.859 2.970 1.00 88.94 91 LEU A C 1
ATOM 696 O O . LEU A 1 91 ? -12.587 -0.583 1.805 1.00 88.94 91 LEU A O 1
ATOM 700 N N . ALA A 1 92 ? -13.891 -0.305 3.608 1.00 88.06 92 ALA A N 1
ATOM 701 C CA . ALA A 1 92 ? -14.784 0.673 2.983 1.00 88.06 92 ALA A CA 1
ATOM 702 C C . ALA A 1 92 ? -14.015 1.919 2.512 1.00 88.06 92 ALA A C 1
ATOM 704 O O . ALA A 1 92 ? -14.159 2.348 1.369 1.00 88.06 92 ALA A O 1
ATOM 705 N N . CYS A 1 93 ? -13.127 2.445 3.358 1.00 86.62 93 CYS A N 1
ATOM 706 C CA . CYS A 1 93 ? -12.218 3.535 3.012 1.00 86.62 93 CYS A CA 1
ATOM 707 C C . CYS A 1 93 ? -11.328 3.208 1.801 1.00 86.62 93 CYS A C 1
ATOM 709 O O . CYS A 1 93 ? -11.182 4.032 0.895 1.00 86.62 93 CYS A O 1
ATOM 711 N N . LEU A 1 94 ? -10.756 2.001 1.762 1.00 88.69 94 LEU A N 1
ATOM 712 C CA . LEU A 1 94 ? -9.936 1.540 0.643 1.00 88.69 94 LEU A CA 1
ATOM 713 C C . LEU A 1 94 ? -10.750 1.433 -0.656 1.00 88.69 94 LEU A C 1
ATOM 715 O O . LEU A 1 94 ? -10.281 1.883 -1.698 1.00 88.69 94 LEU A O 1
ATOM 719 N N . CYS A 1 95 ? -11.970 0.894 -0.597 1.00 89.31 95 CYS A N 1
ATOM 720 C CA . CYS A 1 95 ? -12.873 0.797 -1.745 1.00 89.31 95 CYS A CA 1
ATOM 721 C C . CYS A 1 95 ? -13.257 2.177 -2.292 1.00 89.31 95 CYS A C 1
ATOM 723 O O . CYS A 1 95 ? -13.223 2.381 -3.504 1.00 89.31 95 CYS A O 1
ATOM 725 N N . THR A 1 96 ? -13.557 3.143 -1.419 1.00 85.75 96 THR A N 1
ATOM 726 C CA . THR A 1 96 ? -13.845 4.526 -1.827 1.00 85.75 96 THR A CA 1
ATOM 727 C C . THR A 1 96 ? -12.651 5.148 -2.549 1.00 85.75 96 THR A C 1
ATOM 729 O O . THR A 1 96 ? -12.806 5.706 -3.634 1.00 85.75 96 THR A O 1
ATOM 732 N N . LEU A 1 97 ? -11.440 5.005 -2.000 1.00 85.56 97 LEU A N 1
ATOM 733 C CA . LEU A 1 97 ? -10.222 5.481 -2.662 1.00 85.56 97 LEU A CA 1
ATOM 734 C C . LEU A 1 97 ? -9.966 4.773 -3.996 1.00 85.56 97 LEU A C 1
ATOM 736 O O . LEU A 1 97 ? -9.545 5.411 -4.959 1.00 85.56 97 LEU A O 1
ATOM 740 N N . TRP A 1 98 ? -10.237 3.470 -4.073 1.00 86.88 98 TRP A N 1
ATOM 741 C CA . TRP A 1 98 ? -10.109 2.708 -5.310 1.00 86.88 98 TRP A CA 1
ATOM 742 C C . TRP A 1 98 ? -11.072 3.219 -6.384 1.00 86.88 98 TRP A C 1
ATOM 744 O O . TRP A 1 98 ? -10.655 3.441 -7.519 1.00 86.88 98 TRP A O 1
ATOM 754 N N . ALA A 1 99 ? -12.336 3.462 -6.029 1.00 86.94 99 ALA A N 1
ATOM 755 C CA . ALA A 1 99 ? -13.336 4.016 -6.937 1.00 86.94 99 ALA A CA 1
ATOM 756 C C . ALA A 1 99 ? -12.929 5.404 -7.456 1.00 86.94 99 ALA A C 1
ATOM 758 O O . ALA A 1 99 ? -13.014 5.656 -8.657 1.00 86.94 99 ALA A O 1
ATOM 759 N N . LEU A 1 100 ? -12.396 6.269 -6.585 1.00 84.75 100 LEU A N 1
ATOM 760 C CA . LEU A 1 100 ? -11.853 7.570 -6.987 1.00 84.75 100 LEU A CA 1
ATOM 761 C C . LEU A 1 100 ? -10.659 7.423 -7.938 1.00 84.75 100 LEU A C 1
ATOM 763 O O . LEU A 1 100 ? -10.574 8.131 -8.937 1.00 84.75 100 LEU A O 1
ATOM 767 N N . LYS A 1 101 ? -9.765 6.463 -7.679 1.00 83.50 101 LYS A N 1
ATOM 768 C CA . LYS A 1 101 ? -8.600 6.180 -8.530 1.00 83.50 101 LYS A CA 1
ATOM 769 C C . LYS A 1 101 ? -8.982 5.659 -9.922 1.00 83.50 101 LYS A C 1
ATOM 771 O O . LYS A 1 101 ? -8.203 5.829 -10.856 1.00 83.50 101 LYS A O 1
ATOM 776 N N . LEU A 1 102 ? -10.150 5.031 -10.086 1.00 85.81 102 LEU A N 1
ATOM 777 C CA . LEU A 1 102 ? -10.648 4.594 -11.398 1.00 85.81 102 LEU A CA 1
ATOM 778 C C . LEU A 1 102 ? -11.094 5.763 -12.289 1.00 85.81 102 LEU A C 1
ATOM 780 O O . LEU A 1 102 ? -11.261 5.569 -13.489 1.00 85.81 102 LEU A O 1
ATOM 784 N N . GLN A 1 103 ? -11.288 6.958 -11.727 1.00 84.81 103 GLN A N 1
ATOM 785 C CA . GLN A 1 103 ? -11.733 8.140 -12.458 1.00 84.81 103 GLN A CA 1
ATOM 786 C C . GLN A 1 103 ? -10.537 9.062 -12.764 1.00 84.81 103 GLN A C 1
ATOM 788 O O . GLN A 1 103 ? -10.098 9.808 -11.887 1.00 84.81 103 GLN A O 1
ATOM 793 N N . PRO A 1 104 ? -10.005 9.072 -14.002 1.00 77.38 104 PRO A N 1
ATOM 794 C CA . PRO A 1 104 ? -8.815 9.857 -14.343 1.00 77.38 104 PRO A CA 1
ATOM 795 C C . PRO A 1 104 ? -9.033 11.372 -14.205 1.00 77.38 104 PRO A C 1
ATOM 797 O O . PRO A 1 104 ? -8.106 12.095 -13.849 1.00 77.38 104 PRO A O 1
ATOM 800 N N . ALA A 1 105 ? -10.267 11.850 -14.397 1.00 77.81 105 ALA A N 1
ATOM 801 C CA . ALA A 1 105 ? -10.634 13.257 -14.218 1.00 77.81 105 ALA A CA 1
ATOM 802 C C . ALA A 1 105 ? -10.513 13.743 -12.758 1.00 77.81 105 ALA A C 1
ATOM 804 O O . ALA A 1 105 ? -10.324 14.931 -12.514 1.00 77.81 105 ALA A O 1
ATOM 805 N N . LEU A 1 106 ? -10.587 12.831 -11.781 1.00 74.19 106 LEU A N 1
ATOM 806 C CA . LEU A 1 106 ? -10.506 13.136 -10.348 1.00 74.19 106 LEU A CA 1
ATOM 807 C C . LEU A 1 106 ? -9.081 12.965 -9.787 1.00 74.19 106 LEU A C 1
ATOM 809 O O . LEU A 1 106 ? -8.874 13.105 -8.582 1.00 74.19 106 LEU A O 1
ATOM 813 N N . GLY A 1 107 ? -8.079 12.706 -10.639 1.00 71.75 107 GLY A N 1
ATOM 814 C CA . GLY A 1 107 ? -6.697 12.447 -10.217 1.00 71.75 107 GLY A CA 1
ATOM 815 C C . GLY A 1 107 ? -6.065 13.578 -9.395 1.00 71.75 107 GLY A C 1
ATOM 816 O O . GLY A 1 107 ? -5.285 13.315 -8.483 1.00 71.75 107 GLY A O 1
ATOM 817 N N . MET A 1 108 ? -6.459 14.832 -9.639 1.00 78.31 108 MET A N 1
ATOM 818 C CA . MET A 1 108 ? -5.968 15.997 -8.891 1.00 78.31 108 MET A CA 1
ATOM 819 C C . MET A 1 108 ? -6.565 16.102 -7.473 1.00 78.31 108 MET A C 1
ATOM 821 O O . MET A 1 108 ? -5.968 16.716 -6.594 1.00 78.31 108 MET A O 1
ATOM 825 N N . ILE A 1 109 ? -7.712 15.457 -7.224 1.00 81.81 109 ILE A N 1
ATOM 826 C CA . ILE A 1 109 ? -8.393 15.424 -5.918 1.00 81.81 109 ILE A CA 1
ATOM 827 C C . ILE A 1 109 ? -7.801 14.335 -5.014 1.00 81.81 109 ILE A C 1
ATOM 829 O O . ILE A 1 109 ? -8.030 14.337 -3.807 1.00 81.81 109 ILE A O 1
ATOM 833 N N . PHE A 1 110 ? -6.988 13.427 -5.555 1.00 77.88 110 PHE A N 1
ATOM 834 C CA . PHE A 1 110 ? -6.432 12.297 -4.813 1.00 77.88 110 PHE A CA 1
ATOM 835 C C . PHE A 1 110 ? -5.742 12.681 -3.481 1.00 77.88 110 PHE A C 1
ATOM 837 O O . PHE A 1 110 ? -6.074 12.073 -2.459 1.00 77.88 110 PHE A O 1
ATOM 844 N N . PRO A 1 111 ? -4.872 13.714 -3.410 1.00 81.56 111 PRO A N 1
ATOM 845 C CA . PRO A 1 111 ? -4.273 14.140 -2.141 1.00 81.56 111 PRO A CA 1
ATOM 846 C C . PRO A 1 111 ? -5.308 14.674 -1.139 1.00 81.56 111 PRO A C 1
ATOM 848 O O . PRO A 1 111 ? -5.236 14.373 0.053 1.00 81.56 111 PRO A O 1
ATOM 851 N N . ALA A 1 112 ? -6.305 15.423 -1.621 1.00 83.88 112 ALA A N 1
ATOM 852 C CA . ALA A 1 112 ? -7.388 15.945 -0.792 1.00 83.88 112 ALA A CA 1
ATOM 853 C C . ALA A 1 112 ? -8.289 14.817 -0.263 1.00 83.88 112 ALA A C 1
ATOM 855 O O . ALA A 1 112 ? -8.669 14.828 0.906 1.00 83.88 112 ALA A O 1
ATOM 856 N N . ALA A 1 113 ? -8.564 13.797 -1.083 1.00 82.44 113 ALA A N 1
ATOM 857 C CA . ALA A 1 113 ? -9.307 12.612 -0.674 1.00 82.44 113 ALA A CA 1
ATOM 858 C C . ALA A 1 113 ? -8.601 11.878 0.477 1.00 82.44 113 ALA A C 1
ATOM 860 O O . ALA A 1 113 ? -9.237 11.568 1.481 1.00 82.44 113 ALA A O 1
ATOM 861 N N . ILE A 1 114 ? -7.280 11.673 0.396 1.00 84.81 114 ILE A N 1
ATOM 862 C CA . ILE A 1 114 ? -6.499 11.075 1.495 1.00 84.81 114 ILE A CA 1
ATOM 863 C C . ILE A 1 114 ? -6.592 11.925 2.773 1.00 84.81 114 ILE A C 1
ATOM 865 O O . ILE A 1 114 ? -6.774 11.377 3.862 1.00 84.81 114 ILE A O 1
ATOM 869 N N . GLY A 1 115 ? -6.524 13.255 2.653 1.00 84.38 115 GLY A N 1
ATOM 870 C CA . GLY A 1 115 ? -6.706 14.169 3.785 1.00 84.38 115 GLY A CA 1
ATOM 871 C C . GLY A 1 115 ? -8.075 14.019 4.458 1.00 84.38 115 GLY A C 1
ATOM 872 O O . GLY A 1 115 ? -8.163 13.932 5.685 1.00 84.38 115 GLY A O 1
ATOM 873 N N . ILE A 1 116 ? -9.143 13.890 3.666 1.00 82.75 116 ILE A N 1
ATOM 874 C CA . ILE A 1 116 ? -10.502 13.642 4.170 1.00 82.75 116 ILE A CA 1
ATOM 875 C C . ILE A 1 116 ? -10.576 12.292 4.893 1.00 82.75 116 ILE A C 1
ATOM 877 O O . ILE A 1 116 ? -11.156 12.213 5.974 1.00 82.75 116 ILE A O 1
ATOM 881 N N . LEU A 1 117 ? -9.940 11.239 4.369 1.00 81.94 117 LEU A N 1
ATOM 882 C CA . LEU A 1 117 ? -9.869 9.950 5.065 1.00 81.94 117 LEU A CA 1
ATOM 883 C C . LEU A 1 117 ? -9.157 10.046 6.420 1.00 81.94 117 LEU A C 1
ATOM 885 O O . LEU A 1 117 ? -9.586 9.413 7.387 1.00 81.94 117 LEU A O 1
ATOM 889 N N . MET A 1 118 ? -8.090 10.841 6.513 1.00 83.19 118 MET A N 1
ATOM 890 C CA . MET A 1 118 ? -7.383 11.073 7.772 1.00 83.19 118 MET A CA 1
ATOM 891 C C . MET A 1 118 ? -8.272 11.802 8.791 1.00 83.19 118 MET A C 1
ATOM 893 O O . MET A 1 118 ? -8.288 11.433 9.968 1.00 83.19 118 MET A O 1
ATOM 897 N N . PHE A 1 119 ? -9.080 12.765 8.339 1.00 82.00 119 PHE A N 1
ATOM 898 C CA . PHE A 1 119 ? -10.069 13.444 9.179 1.00 82.00 119 PHE A CA 1
ATOM 899 C C . PHE A 1 119 ? -11.192 12.503 9.642 1.00 82.00 119 PHE A C 1
ATOM 901 O O . PHE A 1 119 ? -11.525 12.476 10.829 1.00 82.00 119 PHE A O 1
ATOM 908 N N . ILE A 1 120 ? -11.725 11.671 8.739 1.00 80.00 120 ILE A N 1
ATOM 909 C CA . ILE A 1 120 ? -12.717 10.638 9.071 1.00 80.00 120 ILE A CA 1
ATOM 910 C C . ILE A 1 120 ? -12.148 9.694 10.128 1.00 80.00 120 ILE A C 1
ATOM 912 O O . ILE A 1 120 ? -12.816 9.432 11.125 1.00 80.00 120 ILE A O 1
ATOM 916 N N . ARG A 1 121 ? -10.897 9.235 9.979 1.00 79.69 121 ARG A N 1
ATOM 917 C CA . ARG A 1 121 ? -10.243 8.407 11.000 1.00 79.69 121 ARG A CA 1
ATOM 918 C C . ARG A 1 121 ? -10.202 9.126 12.351 1.00 79.69 121 ARG A C 1
ATOM 920 O O . ARG A 1 121 ? -10.576 8.529 13.354 1.00 79.69 121 ARG A O 1
ATOM 927 N N . ALA A 1 122 ? -9.777 10.387 12.383 1.00 75.88 122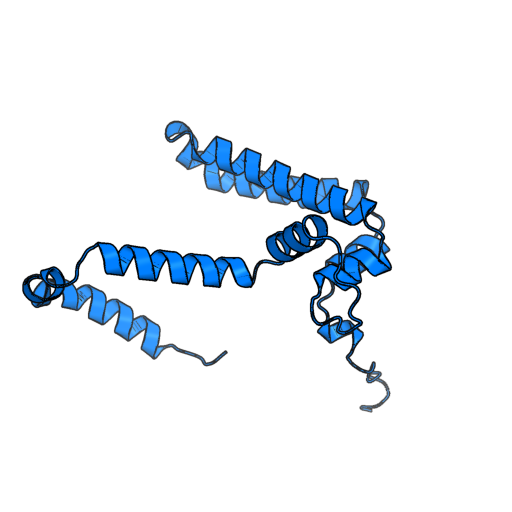 ALA A N 1
ATOM 928 C CA . ALA A 1 122 ? -9.633 11.143 13.626 1.00 75.88 122 ALA A CA 1
ATOM 929 C C . ALA A 1 122 ? -10.968 11.379 14.357 1.00 75.88 122 ALA A C 1
ATOM 931 O O . ALA A 1 122 ? -10.992 11.404 15.583 1.00 75.88 122 ALA A O 1
ATOM 932 N N . GLN A 1 123 ? -12.074 11.531 13.624 1.00 77.12 123 GLN A N 1
ATOM 933 C CA . GLN A 1 123 ? -13.389 11.856 14.192 1.00 77.12 123 GLN A CA 1
ATOM 934 C C . GLN A 1 123 ? -14.288 10.634 14.427 1.00 77.12 123 GLN A C 1
ATOM 936 O O . GLN A 1 123 ? -15.132 10.654 15.323 1.00 77.12 123 GLN A O 1
ATOM 941 N N . LEU A 1 124 ? -14.150 9.582 13.616 1.00 72.44 124 LEU A N 1
ATOM 942 C CA . LEU A 1 124 ? -15.042 8.421 13.631 1.00 72.44 124 LEU A CA 1
ATOM 943 C C . LEU A 1 124 ? -14.548 7.310 14.573 1.00 72.44 124 LEU A C 1
ATOM 945 O O . LEU A 1 124 ? -15.360 6.717 15.279 1.00 72.44 124 LEU A O 1
ATOM 949 N N . LEU A 1 125 ? -13.230 7.068 14.659 1.00 71.00 125 LEU A N 1
ATOM 950 C CA . LEU A 1 125 ? -12.658 6.078 15.590 1.00 71.00 125 LEU A CA 1
ATOM 951 C C . LEU A 1 125 ? -12.995 6.350 17.070 1.00 71.00 125 LEU A C 1
ATOM 953 O O . LEU A 1 125 ? -13.444 5.414 17.729 1.00 71.00 125 LEU A O 1
ATOM 957 N N . PRO A 1 126 ? -12.835 7.575 17.615 1.00 67.62 126 PRO A N 1
ATOM 958 C CA . PRO A 1 126 ? -13.125 7.831 19.029 1.00 67.62 126 PRO A CA 1
ATOM 959 C C . PRO A 1 126 ? -14.623 7.824 19.368 1.00 67.62 126 PRO A C 1
ATOM 961 O O . PRO A 1 126 ? -14.969 7.840 20.545 1.00 67.62 126 PRO A O 1
ATOM 964 N N . ARG A 1 127 ? -15.513 7.810 18.363 1.00 68.62 127 ARG A N 1
ATOM 965 C CA . ARG A 1 127 ? -16.967 7.685 18.562 1.00 68.62 127 ARG A CA 1
ATOM 966 C C . ARG A 1 127 ? -17.452 6.237 18.578 1.00 68.62 127 ARG A C 1
ATOM 968 O O . ARG A 1 127 ? -18.494 5.971 19.163 1.00 68.62 127 ARG A O 1
ATOM 975 N N . LEU A 1 128 ? -16.729 5.325 17.928 1.00 64.44 128 LEU A N 1
ATOM 976 C CA . LEU A 1 128 ? -17.135 3.924 17.776 1.00 64.44 128 LEU A CA 1
ATOM 977 C C . LEU A 1 128 ? -16.444 2.972 18.761 1.00 64.44 128 LEU A C 1
ATOM 979 O O . LEU A 1 128 ? -16.970 1.892 19.001 1.00 64.44 128 LEU A O 1
ATOM 983 N N . PHE A 1 129 ? -15.298 3.355 19.333 1.00 64.88 129 PHE A N 1
ATOM 984 C CA . PHE A 1 129 ? -14.495 2.479 20.190 1.00 64.88 129 PHE A CA 1
ATOM 985 C C . PHE A 1 129 ? -14.025 3.178 21.467 1.00 64.88 129 PHE A C 1
ATOM 987 O O . PHE A 1 129 ? -13.682 4.363 21.466 1.00 64.88 129 PHE A O 1
ATOM 994 N N . SER A 1 130 ? -13.957 2.420 22.564 1.00 65.94 130 SER A N 1
ATOM 995 C CA . SER A 1 130 ? -13.431 2.924 23.835 1.00 65.94 130 SER A CA 1
ATOM 996 C C . SER A 1 130 ? -11.907 3.099 23.774 1.00 65.94 130 SER A C 1
ATOM 998 O O . SER A 1 130 ? -11.208 2.365 23.073 1.00 65.94 130 SER A O 1
ATOM 1000 N N . ARG A 1 131 ? -11.347 4.038 24.555 1.00 60.22 131 ARG A N 1
ATOM 1001 C CA . ARG A 1 131 ? -9.892 4.327 24.588 1.00 60.22 131 ARG A CA 1
ATOM 1002 C C . ARG A 1 131 ? -9.032 3.083 24.861 1.00 60.22 131 ARG A C 1
ATOM 1004 O O . ARG A 1 131 ? -7.916 3.002 24.358 1.00 60.22 131 ARG A O 1
ATOM 1011 N N . ARG A 1 132 ? -9.560 2.119 25.627 1.00 58.12 132 ARG A N 1
ATOM 1012 C CA . ARG A 1 132 ? -8.905 0.829 25.918 1.00 58.12 132 ARG A CA 1
ATOM 1013 C C . ARG A 1 132 ? -8.831 -0.097 24.703 1.00 58.12 132 ARG A C 1
ATOM 1015 O O . ARG A 1 132 ? -7.860 -0.829 24.556 1.00 58.12 132 ARG A O 1
ATOM 1022 N N . GLU A 1 133 ? -9.835 -0.066 23.833 1.00 61.72 133 GLU A N 1
ATOM 1023 C CA . GLU A 1 133 ? -9.870 -0.904 22.634 1.00 61.72 133 GLU A CA 1
ATOM 1024 C C . GLU A 1 133 ? -8.918 -0.364 21.566 1.00 61.72 133 GLU A C 1
ATOM 1026 O O . GLU A 1 133 ? -8.138 -1.128 21.003 1.00 61.72 133 GLU A O 1
ATOM 1031 N N . LEU A 1 134 ? -8.885 0.963 21.371 1.00 60.12 134 LEU A N 1
ATOM 1032 C CA . LEU A 1 134 ? -7.894 1.596 20.494 1.00 60.12 134 LEU A CA 1
ATOM 1033 C C . LEU A 1 134 ? -6.461 1.304 20.944 1.00 60.12 134 LEU A C 1
ATOM 1035 O O . LEU A 1 134 ? -5.620 0.990 20.108 1.00 60.12 134 LEU A O 1
ATOM 1039 N N . SER A 1 135 ? -6.176 1.369 22.251 1.00 61.22 135 SER A N 1
ATOM 1040 C CA . SER A 1 135 ? -4.808 1.168 22.738 1.00 61.22 135 SER A CA 1
ATOM 1041 C C . SER A 1 135 ? -4.271 -0.227 22.4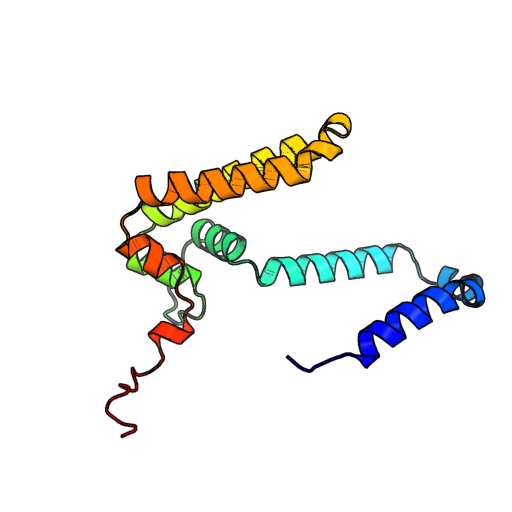43 1.00 61.22 135 SER A C 1
ATOM 1043 O O . SER A 1 135 ? -3.088 -0.354 22.161 1.00 61.22 135 SER A O 1
ATOM 1045 N N . VAL A 1 136 ? -5.124 -1.257 22.477 1.00 60.19 136 VAL A N 1
ATOM 1046 C CA . VAL A 1 136 ? -4.734 -2.652 22.200 1.00 60.19 136 VAL A CA 1
ATOM 1047 C C . VAL A 1 136 ? -4.593 -2.911 20.695 1.00 60.19 136 VAL A C 1
ATOM 1049 O O . VAL A 1 136 ? -3.829 -3.776 20.281 1.00 60.19 136 VAL A O 1
ATOM 1052 N N . ILE A 1 137 ? -5.308 -2.152 19.862 1.00 63.12 137 ILE A N 1
ATOM 1053 C CA . ILE A 1 137 ? -5.205 -2.229 18.400 1.00 63.12 137 ILE A CA 1
ATOM 1054 C C . ILE A 1 137 ? -3.960 -1.480 17.889 1.00 63.12 137 ILE A C 1
ATOM 1056 O O . ILE A 1 137 ? -3.402 -1.873 16.866 1.00 63.12 137 ILE A O 1
ATOM 1060 N N . ASP A 1 138 ? -3.513 -0.425 18.571 1.00 66.75 138 ASP A N 1
ATOM 1061 C CA . ASP A 1 138 ? -2.358 0.384 18.153 1.00 66.75 138 ASP A CA 1
ATOM 1062 C C . ASP A 1 138 ? -1.032 -0.021 18.838 1.00 66.75 138 ASP A C 1
ATOM 1064 O O . ASP A 1 138 ? 0.023 0.489 18.456 1.00 66.75 138 ASP A O 1
ATOM 1068 N N . THR A 1 139 ? -1.039 -0.923 19.833 1.00 60.31 139 THR A N 1
ATOM 1069 C CA . THR A 1 139 ? 0.209 -1.369 20.484 1.00 60.31 139 THR A CA 1
ATOM 1070 C C . THR A 1 139 ? 0.897 -2.483 19.696 1.00 60.31 139 THR A C 1
ATOM 1072 O O . THR A 1 139 ? 0.269 -3.504 19.429 1.00 60.31 139 THR A O 1
ATOM 1075 N N . PRO A 1 140 ? 2.193 -2.333 19.370 1.00 56.00 140 PRO A N 1
ATOM 1076 C CA . PRO A 1 140 ? 2.973 -3.404 18.763 1.00 56.00 140 PRO A CA 1
ATOM 1077 C C . PRO A 1 140 ? 3.371 -4.475 19.800 1.00 56.00 140 PRO A C 1
ATOM 1079 O O . PRO A 1 140 ? 3.739 -4.152 20.928 1.00 56.00 140 PRO A O 1
ATOM 1082 N N . ILE A 1 141 ? 3.381 -5.751 19.399 1.00 54.62 141 ILE A N 1
ATOM 1083 C CA . ILE A 1 141 ? 3.560 -6.969 20.223 1.00 54.62 141 ILE A CA 1
ATOM 1084 C C . ILE A 1 141 ? 4.732 -6.852 21.207 1.00 54.62 141 ILE A C 1
ATOM 1086 O O . ILE A 1 141 ? 4.661 -7.355 22.333 1.00 54.62 141 ILE A O 1
ATOM 1090 N N . TRP A 1 142 ? 5.830 -6.212 20.792 1.00 52.03 142 TRP A N 1
ATOM 1091 C CA . TRP A 1 142 ? 7.050 -6.117 21.592 1.00 52.03 142 TRP A CA 1
ATOM 1092 C C . TRP A 1 142 ? 6.858 -5.290 22.871 1.00 52.03 142 TRP A C 1
ATOM 1094 O O . TRP A 1 142 ? 7.553 -5.545 23.853 1.00 52.03 142 TRP A O 1
ATOM 1104 N N . SER A 1 143 ? 5.897 -4.358 22.917 1.00 56.47 143 SER A N 1
ATOM 1105 C CA . SER A 1 143 ? 5.647 -3.547 24.116 1.00 56.47 143 SER A CA 1
ATOM 1106 C C . SER A 1 143 ? 4.927 -4.321 25.222 1.00 56.47 143 SER A C 1
ATOM 1108 O O . SER A 1 143 ? 4.949 -3.902 26.373 1.00 56.47 143 SER A O 1
ATOM 1110 N N . ILE A 1 144 ? 4.280 -5.441 24.887 1.00 53.84 144 ILE A N 1
ATOM 1111 C CA . ILE A 1 144 ? 3.532 -6.286 25.831 1.00 53.84 144 ILE A CA 1
ATOM 1112 C C . ILE A 1 144 ? 4.457 -7.338 26.468 1.00 53.84 144 ILE A C 1
ATOM 1114 O O . ILE A 1 144 ? 4.205 -7.804 27.576 1.00 53.84 144 ILE A O 1
ATOM 1118 N N . ARG A 1 145 ? 5.540 -7.717 25.773 1.00 51.91 145 ARG A N 1
ATOM 1119 C CA . ARG A 1 145 ? 6.547 -8.681 26.250 1.00 51.91 145 ARG A CA 1
ATOM 1120 C C . ARG A 1 145 ? 7.749 -8.026 26.935 1.00 51.91 145 ARG A C 1
ATOM 1122 O O . ARG A 1 145 ? 8.498 -8.728 27.608 1.00 51.91 145 ARG A O 1
ATOM 1129 N N . ALA A 1 146 ? 7.943 -6.717 26.791 1.00 47.34 146 ALA A N 1
ATOM 1130 C CA . ALA A 1 146 ? 8.972 -6.023 27.549 1.00 47.34 146 ALA A CA 1
ATOM 1131 C C . ALA A 1 146 ? 8.636 -6.132 29.050 1.00 47.34 146 ALA A C 1
ATOM 1133 O O . ALA A 1 146 ? 7.565 -5.662 29.449 1.00 47.34 146 ALA A O 1
ATOM 1134 N N . PRO A 1 147 ? 9.497 -6.737 29.895 1.00 47.38 147 PRO A N 1
ATOM 1135 C CA . PRO A 1 147 ? 9.354 -6.551 31.327 1.00 47.38 147 PRO A CA 1
ATOM 1136 C C . PRO A 1 147 ? 9.384 -5.044 31.554 1.00 47.38 147 PRO A C 1
ATOM 1138 O O . PRO A 1 147 ? 10.248 -4.345 31.019 1.00 47.38 147 PRO A O 1
ATOM 1141 N N . THR A 1 148 ? 8.389 -4.528 32.265 1.00 54.66 148 THR A N 1
ATOM 1142 C CA . THR A 1 148 ? 8.342 -3.128 32.665 1.00 54.66 148 THR A CA 1
ATOM 1143 C C . THR A 1 148 ? 9.538 -2.874 33.575 1.00 54.66 148 THR A C 1
ATOM 1145 O O . THR A 1 148 ? 9.419 -2.994 34.791 1.00 54.66 148 THR A O 1
ATOM 1148 N N . VAL A 1 149 ? 10.702 -2.569 32.998 1.00 59.88 149 VAL A N 1
ATOM 1149 C CA . VAL A 1 149 ? 11.818 -2.002 33.745 1.00 59.88 149 VAL A CA 1
ATOM 1150 C C . VAL A 1 149 ? 11.334 -0.623 34.148 1.00 59.88 149 VAL A C 1
ATOM 1152 O O . VAL A 1 149 ? 11.240 0.311 33.346 1.00 59.88 149 VAL A O 1
ATOM 1155 N N . SER A 1 150 ? 10.865 -0.569 35.386 1.00 54.50 150 SER A N 1
ATOM 1156 C CA . SER A 1 150 ? 10.381 0.630 36.026 1.00 54.50 150 SER A CA 1
ATOM 1157 C C . SER A 1 150 ? 11.531 1.625 36.017 1.00 54.50 150 SER A C 1
ATOM 1159 O O . SER A 1 150 ? 12.628 1.318 36.470 1.00 54.50 150 SER A O 1
ATOM 1161 N N . LYS A 1 151 ? 11.294 2.853 35.546 1.00 51.75 151 LYS A N 1
ATOM 1162 C CA . LYS A 1 151 ? 12.277 3.952 35.619 1.00 51.75 151 LYS A CA 1
ATOM 1163 C C . LYS A 1 151 ? 12.758 4.268 37.052 1.00 51.75 151 LYS A C 1
ATOM 1165 O O . LYS A 1 151 ? 13.598 5.142 37.212 1.00 51.75 151 LYS A O 1
ATOM 1170 N N . ARG A 1 152 ? 12.228 3.590 38.079 1.00 57.34 152 ARG A N 1
ATOM 1171 C CA . ARG A 1 152 ? 12.737 3.615 39.458 1.00 57.34 152 ARG A CA 1
ATOM 1172 C C . ARG A 1 152 ? 13.978 2.746 39.688 1.00 57.34 152 ARG A C 1
ATOM 1174 O O . ARG A 1 152 ? 14.615 2.938 40.710 1.00 57.34 152 ARG A O 1
ATOM 1181 N N . ASP A 1 153 ? 14.342 1.873 38.751 1.00 53.91 153 ASP A N 1
ATOM 1182 C CA . ASP A 1 153 ? 15.486 0.959 38.895 1.00 53.91 153 ASP A CA 1
ATOM 1183 C C . ASP A 1 153 ? 16.778 1.509 38.246 1.00 53.91 153 ASP A C 1
ATOM 1185 O O . ASP A 1 153 ? 17.777 0.803 38.145 1.00 53.91 153 ASP A O 1
ATOM 1189 N N . ILE A 1 154 ? 16.757 2.764 37.770 1.00 59.19 154 ILE A N 1
ATOM 1190 C CA . ILE A 1 154 ? 17.896 3.468 37.145 1.00 59.19 154 ILE A CA 1
ATOM 1191 C C . ILE A 1 154 ? 18.091 4.849 37.806 1.00 59.19 154 ILE A C 1
ATOM 1193 O O . ILE A 1 154 ? 18.259 5.862 37.123 1.00 59.19 154 ILE A O 1
ATOM 1197 N N . VAL A 1 155 ? 18.005 4.905 39.137 1.00 47.12 155 VAL A N 1
ATOM 1198 C CA . VAL A 1 155 ? 18.477 6.039 39.952 1.00 47.12 155 VAL A CA 1
ATOM 1199 C C . VAL A 1 155 ? 19.345 5.498 41.073 1.00 47.12 155 VAL A C 1
ATOM 1201 O O . VAL A 1 155 ? 18.885 4.547 41.739 1.00 47.12 155 VAL A O 1
#